Protein AF-A0A378ANQ6-F1 (afdb_monomer_lite)

Sequence (99 aa):
MPGQPMYYVIPAKAANPQLARDFIALATSPEVQAQGIVKQFNWYPGIDAGQVKPKLDAATWQKLFAEISPEALAKYGKSFPIAPYFDDIKEGYESQVAN

Structure (mmCIF, N/CA/C/O backbone):
data_AF-A0A378ANQ6-F1
#
_entry.id   AF-A0A378ANQ6-F1
#
loop_
_atom_site.group_PDB
_atom_site.id
_atom_site.type_symbol
_atom_site.label_atom_id
_atom_site.label_alt_id
_atom_site.label_comp_id
_atom_site.label_asym_id
_atom_site.label_entity_id
_atom_site.label_seq_id
_atom_site.pdbx_PDB_ins_code
_atom_site.Cartn_x
_atom_site.Cartn_y
_atom_site.Cartn_z
_atom_site.occupancy
_atom_site.B_iso_or_equiv
_atom_site.auth_seq_id
_atom_site.auth_comp_id
_atom_site.auth_asym_id
_atom_site.auth_atom_id
_atom_site.pdbx_PDB_model_num
ATOM 1 N N . MET A 1 1 ? 14.521 2.865 0.010 1.00 38.53 1 MET A N 1
ATOM 2 C CA . MET A 1 1 ? 13.338 3.710 -0.251 1.00 38.53 1 MET A CA 1
ATOM 3 C C . MET A 1 1 ? 12.200 3.272 0.662 1.00 38.53 1 MET A C 1
ATOM 5 O O . MET A 1 1 ? 11.448 2.379 0.293 1.00 38.53 1 MET A O 1
ATOM 9 N N . PRO A 1 2 ? 12.102 3.822 1.881 1.00 38.72 2 PRO A N 1
ATOM 10 C CA . PRO A 1 2 ? 10.887 3.702 2.681 1.00 38.72 2 PRO A CA 1
ATOM 11 C C . PRO A 1 2 ? 9.736 4.395 1.933 1.00 38.72 2 PRO A C 1
ATOM 13 O O . PRO A 1 2 ? 9.911 5.525 1.485 1.00 38.72 2 PRO A O 1
ATOM 16 N N . GLY A 1 3 ? 8.591 3.730 1.770 1.00 54.91 3 GLY A N 1
ATOM 17 C CA . GLY A 1 3 ? 7.363 4.374 1.283 1.00 54.91 3 GLY A CA 1
ATOM 18 C C . GLY A 1 3 ? 7.042 4.264 -0.212 1.00 54.91 3 GLY A C 1
ATOM 19 O O . GLY A 1 3 ? 6.118 4.939 -0.658 1.00 54.91 3 GLY A O 1
ATOM 20 N N . GLN A 1 4 ? 7.731 3.425 -0.998 1.00 60.59 4 GLN A N 1
ATOM 21 C CA . GLN A 1 4 ? 7.186 3.069 -2.317 1.00 60.59 4 GLN A CA 1
ATOM 22 C C . GLN A 1 4 ? 5.951 2.168 -2.142 1.00 60.59 4 GLN A C 1
ATOM 24 O O . GLN A 1 4 ? 5.997 1.254 -1.314 1.00 60.59 4 GLN A O 1
ATOM 29 N N . PRO A 1 5 ? 4.854 2.400 -2.890 1.00 65.62 5 PRO A N 1
ATOM 30 C CA . PRO A 1 5 ? 3.696 1.520 -2.849 1.00 65.62 5 PRO A CA 1
ATOM 31 C C . PRO A 1 5 ? 4.116 0.101 -3.234 1.00 65.62 5 PRO A C 1
ATOM 33 O O . PRO A 1 5 ? 4.657 -0.130 -4.315 1.00 65.62 5 PRO A O 1
ATOM 36 N N . MET A 1 6 ? 3.887 -0.843 -2.327 1.00 76.38 6 MET A N 1
ATOM 37 C CA . MET A 1 6 ? 4.153 -2.254 -2.575 1.00 76.38 6 MET A CA 1
ATOM 38 C C . MET A 1 6 ? 2.930 -2.854 -3.263 1.00 76.38 6 MET A C 1
ATOM 40 O O . MET A 1 6 ? 1.825 -2.797 -2.724 1.00 76.38 6 MET A O 1
ATOM 44 N N . TYR A 1 7 ? 3.121 -3.426 -4.449 1.00 83.69 7 TYR A N 1
ATOM 45 C CA . TYR A 1 7 ? 2.050 -4.071 -5.205 1.00 83.69 7 TYR A CA 1
ATOM 46 C C . TYR A 1 7 ? 2.170 -5.587 -5.116 1.00 83.69 7 TYR A C 1
ATOM 48 O O . TYR A 1 7 ? 3.265 -6.145 -5.198 1.00 83.69 7 TYR A O 1
ATOM 56 N N . TYR A 1 8 ? 1.028 -6.261 -5.019 1.00 90.56 8 TYR A N 1
ATOM 57 C CA . TYR A 1 8 ? 0.970 -7.688 -5.294 1.00 90.56 8 TYR A CA 1
ATOM 58 C C . TYR A 1 8 ? 0.964 -7.919 -6.803 1.00 90.56 8 TYR A C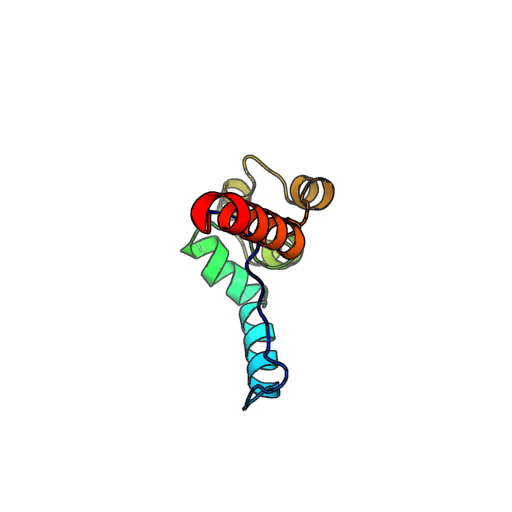 1
ATOM 60 O O . TYR A 1 8 ? 0.221 -7.273 -7.540 1.00 90.56 8 TYR A O 1
ATOM 68 N N . VAL A 1 9 ? 1.766 -8.877 -7.257 1.00 92.50 9 VAL A N 1
ATOM 69 C CA . VAL A 1 9 ? 1.815 -9.307 -8.655 1.00 92.50 9 VAL A CA 1
ATOM 70 C C . VAL A 1 9 ? 1.695 -10.823 -8.723 1.00 92.50 9 VAL A C 1
ATOM 72 O O . VAL A 1 9 ? 2.284 -11.540 -7.915 1.00 92.50 9 VAL A O 1
ATOM 75 N N . ILE A 1 10 ? 0.933 -11.318 -9.698 1.00 96.50 10 ILE A N 1
ATOM 76 C CA . ILE A 1 10 ? 0.863 -12.748 -10.008 1.00 96.50 10 ILE A CA 1
ATOM 77 C C . ILE A 1 10 ? 1.642 -12.969 -11.306 1.00 96.50 10 ILE A C 1
ATOM 79 O O . ILE A 1 10 ? 1.263 -12.401 -12.333 1.00 96.50 10 ILE A O 1
ATOM 83 N N . PRO A 1 11 ? 2.707 -13.790 -11.304 1.00 96.31 11 PRO A N 1
ATOM 84 C CA . PRO A 1 11 ? 3.398 -14.149 -12.533 1.00 96.31 11 PRO A CA 1
ATOM 85 C C . PRO A 1 11 ? 2.439 -14.779 -13.545 1.00 96.31 11 PRO A C 1
ATOM 87 O O . PRO A 1 11 ? 1.624 -15.631 -13.190 1.00 96.31 11 PRO A O 1
ATOM 90 N N . ALA A 1 12 ? 2.588 -14.436 -14.826 1.00 96.94 12 ALA A N 1
ATOM 91 C CA . ALA A 1 12 ? 1.725 -14.959 -15.890 1.00 96.94 12 ALA A CA 1
ATOM 92 C C . ALA A 1 12 ? 1.711 -16.502 -15.967 1.00 96.94 12 ALA A C 1
ATOM 94 O O . ALA A 1 12 ? 0.726 -17.091 -16.401 1.00 96.94 12 ALA A O 1
ATOM 95 N N . LYS A 1 13 ? 2.792 -17.155 -15.517 1.00 97.31 13 LYS A N 1
ATOM 96 C CA . LYS A 1 13 ? 2.951 -18.618 -15.460 1.00 97.31 13 LYS A CA 1
ATOM 97 C C . LYS A 1 13 ? 2.976 -19.159 -14.024 1.00 97.31 13 LYS A C 1
ATOM 99 O O . LYS A 1 13 ? 3.664 -20.138 -13.749 1.00 97.31 13 LYS A O 1
ATOM 104 N N . ALA A 1 14 ? 2.295 -18.500 -13.086 1.00 97.81 14 ALA A N 1
ATOM 105 C CA . ALA A 1 14 ? 2.201 -18.991 -11.714 1.00 97.81 14 ALA A CA 1
ATOM 106 C C . ALA A 1 14 ? 1.608 -20.409 -11.693 1.00 97.81 14 ALA A C 1
ATOM 108 O O . ALA A 1 14 ? 0.597 -20.662 -12.341 1.00 97.81 14 ALA A O 1
ATOM 109 N N . ALA A 1 15 ? 2.212 -21.318 -10.921 1.00 98.25 15 ALA A N 1
ATOM 110 C CA . ALA A 1 15 ? 1.747 -22.704 -10.821 1.00 98.25 15 ALA A CA 1
ATOM 111 C C . ALA A 1 15 ? 0.328 -22.816 -10.230 1.00 98.25 15 ALA A C 1
ATOM 113 O O . ALA A 1 15 ? -0.415 -23.726 -10.577 1.00 98.25 15 ALA A O 1
ATOM 114 N N . ASN A 1 16 ? -0.057 -21.871 -9.363 1.00 97.75 16 ASN A N 1
ATOM 115 C CA . ASN A 1 16 ? -1.360 -21.830 -8.694 1.00 97.75 16 ASN A CA 1
ATOM 116 C C . ASN A 1 16 ? -1.973 -20.421 -8.796 1.00 97.75 16 ASN A C 1
ATOM 118 O O . ASN A 1 16 ? -2.019 -19.691 -7.803 1.00 97.75 16 ASN A O 1
ATOM 122 N N . PRO A 1 17 ? -2.423 -19.989 -9.987 1.00 97.62 17 PRO A N 1
ATOM 123 C CA . PRO A 1 17 ? -2.841 -18.606 -10.205 1.00 97.62 17 PRO A CA 1
ATOM 124 C C . PRO A 1 17 ? -4.120 -18.260 -9.437 1.00 97.62 17 PRO A C 1
ATOM 126 O O . PRO A 1 17 ? -4.272 -17.122 -9.006 1.00 97.62 17 PRO A O 1
ATOM 129 N N . GLN A 1 18 ? -5.023 -19.225 -9.234 1.00 97.94 18 GLN A N 1
ATOM 130 C CA . GLN A 1 18 ? -6.252 -18.987 -8.478 1.00 97.94 18 GLN A CA 1
ATOM 131 C C . GLN A 1 18 ? -5.974 -18.781 -6.988 1.00 97.94 18 GLN A C 1
ATOM 133 O O . GLN A 1 18 ? -6.377 -17.762 -6.442 1.00 97.94 18 GLN A O 1
ATOM 138 N N . LEU A 1 19 ? -5.190 -19.669 -6.368 1.00 98.31 19 LEU A N 1
ATOM 139 C CA . LEU A 1 19 ? -4.807 -19.528 -4.962 1.00 98.31 19 LEU A CA 1
ATOM 140 C C . LEU A 1 19 ? -4.072 -18.205 -4.701 1.00 98.31 19 LEU A C 1
ATOM 142 O O . LEU A 1 19 ? -4.286 -17.571 -3.674 1.00 98.31 19 LEU A O 1
ATOM 146 N N . ALA A 1 20 ? -3.236 -17.760 -5.644 1.00 98.25 20 ALA A N 1
ATOM 147 C CA . ALA A 1 20 ? -2.581 -16.461 -5.549 1.00 98.25 20 ALA A CA 1
ATOM 148 C C . ALA A 1 20 ? -3.591 -15.297 -5.554 1.00 98.25 20 ALA A C 1
ATOM 150 O O . ALA A 1 20 ? -3.433 -14.363 -4.771 1.00 98.25 20 ALA A O 1
ATOM 151 N N . ARG A 1 21 ? -4.649 -15.352 -6.378 1.00 98.00 21 ARG A N 1
ATOM 152 C CA . ARG A 1 21 ? -5.730 -14.345 -6.357 1.00 98.00 21 ARG A CA 1
ATOM 153 C C . ARG A 1 21 ? -6.495 -14.367 -5.041 1.00 98.00 21 ARG A C 1
ATOM 155 O O . ARG A 1 21 ? -6.727 -13.304 -4.477 1.00 98.00 21 ARG A O 1
ATOM 162 N N . ASP A 1 22 ? -6.838 -15.554 -4.550 1.00 98.31 22 ASP A N 1
ATOM 163 C CA . ASP A 1 22 ? -7.585 -15.713 -3.299 1.00 98.31 22 ASP A CA 1
ATOM 164 C C . ASP A 1 22 ? -6.767 -15.190 -2.108 1.00 98.31 22 ASP A C 1
ATOM 166 O O . ASP A 1 22 ? -7.284 -14.473 -1.250 1.00 98.31 22 ASP A O 1
ATOM 170 N N . PHE A 1 23 ? -5.458 -15.465 -2.096 1.00 97.62 23 PHE A N 1
ATOM 171 C CA . PHE A 1 23 ? -4.540 -14.912 -1.105 1.00 97.62 23 PHE A CA 1
ATOM 172 C C . PHE A 1 23 ? -4.455 -13.387 -1.187 1.00 97.62 23 PHE A C 1
ATOM 174 O O . PHE A 1 23 ? -4.524 -12.730 -0.152 1.00 97.62 23 PHE A O 1
ATOM 181 N N . ILE A 1 24 ? -4.324 -12.812 -2.388 1.00 96.75 24 ILE A N 1
ATOM 182 C CA . ILE A 1 24 ? -4.295 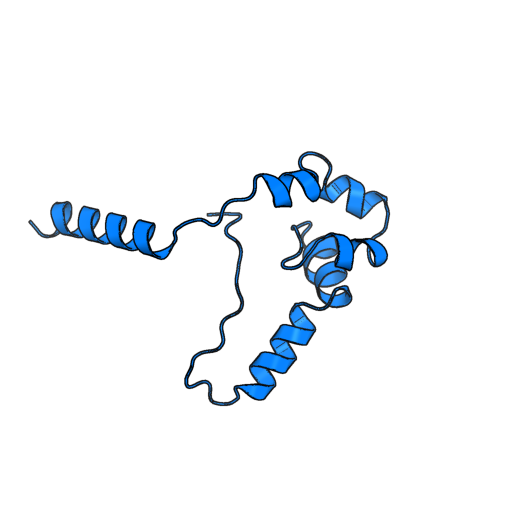-11.353 -2.550 1.00 96.75 24 ILE A CA 1
ATOM 183 C C . ILE A 1 24 ? -5.600 -10.750 -2.037 1.00 96.75 24 ILE A C 1
ATOM 185 O O . ILE A 1 24 ? -5.538 -9.812 -1.254 1.00 96.75 24 ILE A O 1
ATOM 189 N N . ALA A 1 25 ? -6.757 -11.321 -2.383 1.00 97.19 25 ALA A N 1
ATOM 190 C CA . ALA A 1 25 ? -8.053 -10.850 -1.899 1.00 97.19 25 ALA A CA 1
ATOM 191 C C . ALA A 1 25 ? -8.141 -10.858 -0.362 1.00 97.19 25 ALA A C 1
ATOM 193 O O . ALA A 1 25 ? -8.605 -9.884 0.232 1.00 97.19 25 ALA A O 1
ATOM 194 N N . LEU A 1 26 ? -7.642 -11.918 0.286 1.00 97.50 26 LEU A N 1
ATOM 195 C CA . LEU A 1 26 ? -7.534 -11.986 1.744 1.00 97.50 26 LEU A CA 1
ATOM 196 C C . LEU A 1 26 ? -6.577 -10.917 2.288 1.00 97.50 26 LEU A C 1
ATOM 198 O O . LEU A 1 26 ? -6.936 -10.178 3.205 1.00 97.50 26 LEU A O 1
ATOM 202 N N . ALA A 1 27 ? -5.372 -10.819 1.729 1.00 95.69 27 ALA A N 1
ATOM 203 C CA . ALA A 1 27 ? -4.338 -9.891 2.174 1.00 95.69 27 ALA A CA 1
ATOM 204 C C . ALA A 1 27 ? -4.763 -8.424 2.013 1.00 95.69 27 ALA A C 1
ATOM 206 O O . ALA A 1 27 ? -4.398 -7.580 2.830 1.00 95.69 27 ALA A O 1
ATOM 207 N N . THR A 1 28 ? -5.568 -8.119 0.994 1.00 95.31 28 THR A N 1
ATOM 208 C CA . THR A 1 28 ? -6.141 -6.793 0.734 1.00 95.31 28 THR A CA 1
ATOM 209 C C . THR A 1 28 ? -7.530 -6.606 1.350 1.00 95.31 28 THR A C 1
ATOM 211 O O . THR A 1 28 ? -8.209 -5.637 1.022 1.00 95.31 28 THR A O 1
ATOM 214 N N . SER A 1 29 ? -7.989 -7.504 2.227 1.00 97.44 29 SER A N 1
ATOM 215 C CA . SER A 1 29 ? -9.248 -7.297 2.952 1.00 97.44 29 SER A CA 1
ATOM 216 C C . SER A 1 29 ? -9.105 -6.186 4.005 1.00 97.44 29 SER A C 1
ATOM 218 O O . SER A 1 29 ? -8.030 -6.042 4.605 1.00 97.44 29 SER A O 1
ATOM 220 N N . PRO A 1 30 ? -10.167 -5.402 4.280 1.00 97.69 30 PRO A N 1
ATOM 221 C CA . PRO A 1 30 ? -10.122 -4.348 5.292 1.00 97.69 30 PRO A CA 1
ATOM 222 C C . PRO A 1 30 ? -9.678 -4.838 6.673 1.00 97.69 30 PRO A C 1
ATOM 224 O O . PRO A 1 30 ? -8.939 -4.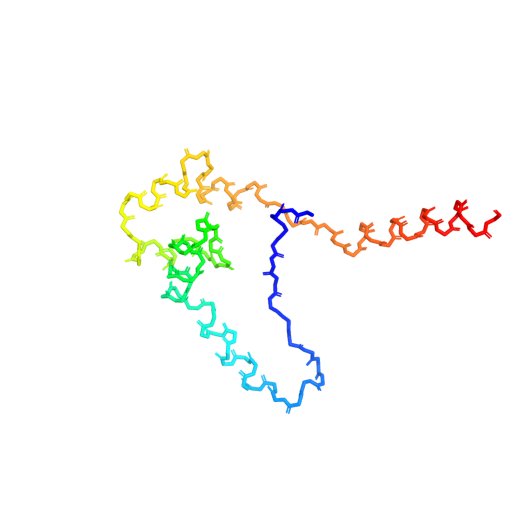145 7.368 1.00 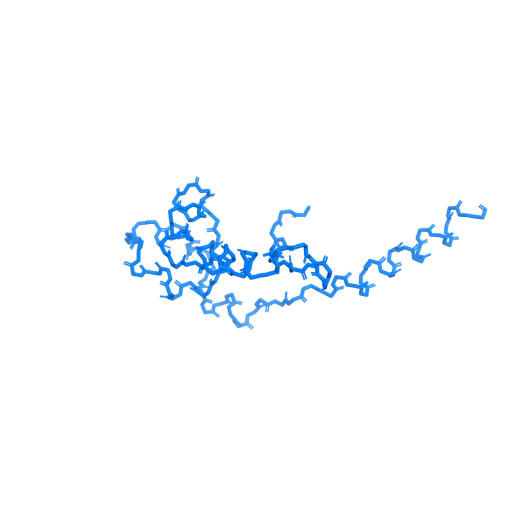97.69 30 PRO A O 1
ATOM 227 N N . GLU A 1 31 ? -10.102 -6.036 7.073 1.00 97.75 31 GLU A N 1
ATOM 228 C CA . GLU A 1 31 ? -9.758 -6.646 8.354 1.00 97.75 31 GLU A CA 1
ATOM 229 C C . GLU A 1 31 ? -8.261 -6.952 8.458 1.00 97.75 31 GLU A C 1
ATOM 231 O O . GLU A 1 31 ? -7.627 -6.578 9.450 1.00 97.75 31 GLU A O 1
ATOM 236 N N . VAL A 1 32 ? -7.685 -7.593 7.436 1.00 97.50 32 VAL A N 1
ATOM 237 C CA . VAL A 1 32 ? -6.257 -7.945 7.423 1.00 97.50 32 VAL A CA 1
ATOM 238 C C . VAL A 1 32 ? -5.396 -6.688 7.345 1.00 97.50 32 VAL A C 1
ATOM 240 O O . VAL A 1 32 ? -4.422 -6.574 8.086 1.00 97.50 32 VAL A O 1
ATOM 243 N N . GLN A 1 33 ? -5.780 -5.705 6.528 1.00 96.56 33 GLN A N 1
ATOM 244 C CA . GLN A 1 33 ? -5.069 -4.428 6.432 1.00 96.56 33 GLN A CA 1
ATOM 245 C C . GLN A 1 33 ? -5.125 -3.639 7.751 1.00 96.56 33 GLN A C 1
ATOM 247 O O . GLN A 1 33 ? -4.103 -3.134 8.217 1.00 96.56 33 GLN A O 1
ATOM 252 N N . ALA A 1 34 ? -6.284 -3.579 8.416 1.00 97.25 34 ALA A N 1
ATOM 253 C CA . ALA A 1 34 ? -6.419 -2.892 9.700 1.00 97.25 34 ALA A CA 1
ATOM 254 C C . ALA A 1 34 ? -5.522 -3.499 10.790 1.00 97.25 34 ALA A C 1
ATOM 256 O O . ALA A 1 34 ? -4.888 -2.768 11.549 1.00 97.25 34 ALA A O 1
ATOM 257 N N . GLN A 1 35 ? -5.478 -4.829 10.885 1.00 97.00 35 GLN A N 1
ATOM 258 C CA . GLN A 1 35 ? -4.722 -5.521 11.930 1.00 97.00 35 GLN A CA 1
ATOM 259 C C . GLN A 1 35 ? -3.233 -5.603 11.593 1.00 97.00 35 GLN A C 1
ATOM 261 O O . GLN A 1 35 ? -2.393 -5.143 12.364 1.00 97.00 35 GLN A O 1
ATOM 266 N N . GLY A 1 36 ? -2.919 -6.163 10.427 1.00 94.00 36 GLY A N 1
ATOM 267 C CA . GLY A 1 36 ? -1.560 -6.513 10.039 1.00 94.00 36 GLY A CA 1
ATOM 268 C C . GLY A 1 36 ? -0.739 -5.346 9.513 1.00 94.00 36 GLY A C 1
ATOM 269 O O . GLY A 1 36 ? 0.473 -5.416 9.611 1.00 94.00 36 GLY A O 1
ATOM 270 N N . ILE A 1 37 ? -1.354 -4.283 8.980 1.00 94.00 37 ILE A N 1
ATOM 271 C CA . ILE A 1 37 ? -0.622 -3.130 8.425 1.00 94.00 37 ILE A CA 1
ATOM 272 C C . ILE A 1 37 ? -0.737 -1.920 9.349 1.00 94.00 37 ILE A C 1
ATOM 274 O O . ILE A 1 37 ? 0.272 -1.380 9.804 1.00 94.00 37 ILE A O 1
ATOM 278 N N . VAL A 1 38 ? -1.966 -1.523 9.684 1.00 94.94 38 VAL A N 1
ATOM 279 C CA . VAL A 1 38 ? -2.185 -0.297 10.458 1.00 94.94 38 VAL A CA 1
ATOM 280 C C . VAL A 1 38 ? -1.846 -0.496 11.934 1.00 94.94 38 VAL A C 1
ATOM 282 O O . VAL A 1 38 ? -0.987 0.203 12.458 1.00 94.94 38 VAL A O 1
ATOM 285 N N . LYS A 1 39 ? -2.478 -1.446 12.630 1.00 95.50 39 LYS A N 1
ATOM 286 C CA . LYS A 1 39 ? -2.271 -1.604 14.083 1.00 95.50 39 LYS A CA 1
ATOM 287 C C . LYS A 1 39 ? -0.887 -2.144 14.430 1.00 95.50 39 LYS A C 1
ATOM 289 O O . LYS A 1 39 ? -0.287 -1.688 15.398 1.00 95.50 39 LYS A O 1
ATOM 294 N N . GLN A 1 40 ? -0.385 -3.097 13.648 1.00 94.69 40 GLN A N 1
ATOM 295 C CA . GLN A 1 40 ? 0.897 -3.739 13.927 1.00 94.69 40 GLN A CA 1
ATOM 296 C C . GLN A 1 40 ? 2.106 -2.882 13.526 1.00 94.69 40 GLN A C 1
ATOM 298 O O . GLN A 1 40 ? 3.079 -2.835 14.276 1.00 94.69 40 GLN A O 1
ATOM 303 N N . PHE A 1 41 ? 2.059 -2.197 12.377 1.00 91.44 41 PHE A N 1
ATOM 304 C CA . PHE A 1 41 ? 3.216 -1.456 11.849 1.00 91.44 41 PHE A CA 1
ATOM 305 C C . PHE A 1 41 ? 3.015 0.058 11.767 1.00 91.44 41 PHE A C 1
ATOM 307 O O . PHE A 1 41 ? 3.971 0.776 11.480 1.00 91.44 41 PHE A O 1
ATOM 314 N N . ASN A 1 42 ? 1.809 0.567 12.044 1.00 90.69 42 ASN A N 1
ATOM 315 C CA . ASN A 1 42 ? 1.468 1.986 11.910 1.00 90.69 42 ASN A CA 1
ATOM 316 C C . ASN A 1 42 ? 1.760 2.522 10.494 1.00 90.69 42 ASN A C 1
ATOM 318 O O . ASN A 1 42 ? 2.186 3.664 10.324 1.00 90.69 42 ASN A O 1
ATOM 322 N N . TRP A 1 43 ? 1.571 1.673 9.480 1.00 91.56 43 TRP A N 1
ATOM 323 C CA . TRP A 1 43 ? 1.726 2.020 8.067 1.00 91.56 43 TRP A CA 1
ATOM 324 C C . TRP A 1 43 ? 0.377 2.374 7.446 1.00 91.56 43 TRP A C 1
ATOM 326 O O . TRP A 1 43 ? -0.672 1.925 7.914 1.00 91.56 43 TRP A O 1
ATOM 336 N N . TYR A 1 44 ? 0.400 3.153 6.361 1.00 92.12 44 TYR A N 1
ATOM 337 C CA . TYR A 1 44 ? -0.796 3.360 5.549 1.00 92.12 44 TYR A CA 1
ATOM 338 C C . TYR A 1 44 ? -1.273 2.028 4.953 1.00 92.12 44 TYR A C 1
ATOM 340 O O . TYR A 1 44 ? -0.439 1.203 4.566 1.00 92.12 44 TYR A O 1
ATOM 348 N N . PRO A 1 45 ? -2.595 1.802 4.865 1.00 92.88 45 PRO A N 1
ATOM 349 C CA . PRO A 1 45 ? -3.114 0.595 4.243 1.00 92.88 45 PRO A CA 1
ATOM 350 C C . PRO A 1 45 ? -2.759 0.563 2.752 1.00 92.88 45 PRO A C 1
ATOM 352 O O . PRO A 1 45 ? -2.732 1.594 2.083 1.00 92.88 45 PRO A O 1
ATOM 355 N N . GLY A 1 46 ? -2.545 -0.638 2.215 1.00 90.06 46 GLY A N 1
ATOM 356 C CA . GLY A 1 46 ? -2.332 -0.858 0.779 1.00 90.06 46 GLY A CA 1
ATOM 357 C C . GLY A 1 46 ? -3.613 -0.771 -0.063 1.00 90.06 46 GLY A C 1
ATOM 358 O O . GLY A 1 46 ? -3.577 -1.033 -1.262 1.00 90.06 46 GLY A O 1
ATOM 359 N N . ILE A 1 47 ? -4.743 -0.439 0.564 1.00 91.81 47 ILE A N 1
ATOM 360 C CA . ILE A 1 47 ? -6.059 -0.246 -0.053 1.00 91.81 47 ILE A CA 1
ATOM 361 C C . ILE A 1 47 ? -6.619 1.125 0.336 1.00 91.81 47 ILE A C 1
ATOM 363 O O . ILE A 1 47 ? -6.049 1.817 1.179 1.00 91.81 47 ILE A O 1
ATOM 367 N N . ASP A 1 48 ? -7.767 1.495 -0.231 1.00 91.06 48 ASP A N 1
ATOM 368 C CA . ASP A 1 48 ? -8.473 2.724 0.129 1.00 91.06 48 ASP A CA 1
ATOM 369 C C . ASP A 1 48 ? -8.697 2.832 1.652 1.00 91.06 48 ASP A C 1
ATOM 371 O O . ASP A 1 48 ? -9.303 1.961 2.287 1.00 91.06 48 ASP A O 1
ATOM 375 N N . ALA A 1 49 ? -8.202 3.920 2.247 1.00 92.94 49 ALA A N 1
ATOM 376 C CA . ALA A 1 49 ? -8.245 4.121 3.692 1.00 92.94 49 ALA A CA 1
ATOM 377 C C . ALA A 1 49 ? -9.680 4.207 4.240 1.00 92.94 49 ALA A C 1
ATOM 379 O O . ALA A 1 49 ? -9.923 3.824 5.387 1.00 92.94 49 ALA A O 1
ATOM 380 N N . GLY A 1 50 ? -10.644 4.656 3.431 1.00 93.75 50 GLY A N 1
ATOM 381 C CA . GLY A 1 50 ? -12.059 4.706 3.783 1.00 93.75 50 GLY A CA 1
ATOM 382 C C . GLY A 1 50 ? -12.661 3.322 4.022 1.00 93.75 50 GLY A C 1
ATOM 383 O O . GLY A 1 50 ? -13.509 3.181 4.902 1.00 93.75 50 GLY A O 1
ATOM 384 N N . GLN A 1 51 ? -12.173 2.287 3.330 1.00 95.19 51 GLN A N 1
ATOM 385 C CA . GLN A 1 51 ? -12.591 0.896 3.559 1.00 95.19 51 GLN A CA 1
ATOM 386 C C . GLN A 1 51 ? -12.053 0.335 4.881 1.00 95.19 51 GLN A C 1
ATOM 388 O O . GLN A 1 51 ? -12.691 -0.504 5.514 1.00 95.19 51 GLN A O 1
ATOM 393 N N . VAL A 1 52 ? -10.890 0.818 5.325 1.00 95.62 52 VAL A N 1
ATOM 394 C CA . VAL A 1 52 ? -10.228 0.370 6.562 1.00 95.62 52 VAL A CA 1
ATOM 395 C C . VAL A 1 52 ? -10.741 1.132 7.785 1.00 95.62 52 VAL A C 1
ATOM 397 O O . VAL A 1 52 ? -10.803 0.568 8.877 1.00 95.62 52 VAL A O 1
ATOM 400 N N . LYS A 1 53 ? -11.172 2.390 7.615 1.00 95.69 53 LYS A N 1
ATOM 401 C CA . LYS A 1 53 ? -11.655 3.269 8.694 1.00 95.69 53 LYS A CA 1
ATOM 402 C C . LYS A 1 53 ? -12.658 2.608 9.655 1.00 95.69 53 LYS A C 1
ATOM 404 O O . LYS A 1 53 ? -12.470 2.766 10.859 1.00 95.69 53 LYS A O 1
ATOM 409 N N . PRO A 1 54 ? -13.676 1.840 9.208 1.00 97.44 54 PRO A N 1
ATOM 410 C CA . PRO A 1 54 ? -14.630 1.194 10.116 1.00 97.44 54 PRO A CA 1
ATOM 411 C C . PRO A 1 54 ? -14.015 0.114 11.022 1.00 97.44 54 PRO A C 1
ATOM 413 O O . PRO A 1 54 ? -14.664 -0.332 11.963 1.00 97.44 54 PRO A O 1
ATOM 416 N N . LYS A 1 55 ? -12.791 -0.346 10.732 1.00 97.44 55 LYS A N 1
ATOM 417 C CA . LYS A 1 55 ? -12.072 -1.401 11.471 1.00 97.44 55 LYS A CA 1
ATOM 418 C C . LYS A 1 55 ? -11.041 -0.849 12.467 1.00 97.44 55 LYS A C 1
ATOM 420 O O . LYS A 1 55 ? -10.360 -1.621 13.155 1.00 97.44 55 LYS A O 1
ATOM 425 N N . LEU A 1 56 ? -10.911 0.475 12.538 1.00 96.88 56 LEU A N 1
ATOM 426 C CA . LEU A 1 56 ? -9.943 1.187 13.364 1.00 96.88 56 LEU A CA 1
ATOM 427 C C . LEU A 1 56 ? -10.660 2.027 14.420 1.00 96.88 56 LEU A C 1
ATOM 429 O O . LEU A 1 56 ? -11.721 2.595 14.168 1.00 96.88 56 LEU A O 1
ATOM 433 N N . ASP A 1 57 ? -10.066 2.120 15.606 1.00 96.94 57 ASP A N 1
ATOM 434 C CA . ASP A 1 57 ? -10.493 3.088 16.608 1.00 96.94 57 ASP A CA 1
ATOM 435 C C . ASP A 1 57 ? -10.037 4.508 16.227 1.00 96.94 57 ASP A C 1
ATOM 437 O O . ASP A 1 57 ? -9.144 4.712 15.396 1.00 96.94 57 ASP A O 1
ATOM 441 N N . ALA A 1 58 ? -10.666 5.507 16.848 1.00 96.38 58 ALA A N 1
ATOM 442 C CA . ALA A 1 58 ? -10.412 6.908 16.538 1.00 96.38 58 ALA A CA 1
ATOM 443 C C . ALA A 1 58 ? -8.962 7.332 16.821 1.00 96.38 58 ALA A C 1
ATOM 445 O O . ALA A 1 58 ? -8.413 8.117 16.051 1.00 96.38 58 ALA A O 1
ATOM 446 N N . ALA A 1 59 ? -8.334 6.805 17.877 1.00 96.56 59 ALA A N 1
ATOM 447 C CA . ALA A 1 59 ? -6.969 7.170 18.242 1.00 96.56 59 ALA A CA 1
ATOM 448 C C . ALA A 1 59 ? -5.961 6.636 17.216 1.00 96.56 59 ALA A C 1
ATOM 450 O O . ALA A 1 59 ? -5.099 7.382 16.753 1.00 96.56 59 ALA A O 1
ATOM 451 N N . THR A 1 60 ? -6.111 5.379 16.789 1.00 96.50 60 THR A N 1
ATOM 452 C CA . THR A 1 60 ? -5.300 4.784 15.717 1.00 96.50 60 THR A CA 1
ATOM 453 C C . THR A 1 60 ? -5.465 5.556 14.407 1.00 96.50 60 THR A C 1
ATOM 455 O O . THR A 1 60 ? -4.476 5.870 13.747 1.00 96.50 60 THR A O 1
ATOM 458 N N . TRP A 1 61 ? -6.700 5.919 14.042 1.00 96.38 61 TRP A N 1
ATOM 459 C CA . TRP A 1 61 ? -6.971 6.697 12.830 1.00 96.38 61 TRP A CA 1
ATOM 460 C C . TRP A 1 61 ? -6.326 8.086 12.865 1.00 96.38 61 TRP A C 1
ATOM 462 O O . TRP A 1 61 ? -5.658 8.487 11.913 1.00 96.38 61 TRP A O 1
ATOM 472 N N . GLN A 1 62 ? -6.503 8.811 13.972 1.00 95.75 62 GLN A N 1
ATOM 473 C CA . GLN A 1 62 ? -5.935 10.146 14.160 1.00 95.75 62 GLN A CA 1
ATOM 474 C C . GLN A 1 62 ? -4.411 10.116 14.165 1.00 95.75 62 GLN A C 1
ATOM 476 O O . GLN A 1 62 ? -3.793 10.999 13.584 1.00 95.75 62 GLN A O 1
ATOM 481 N N . LYS A 1 63 ? -3.802 9.090 14.770 1.00 94.38 63 LYS A N 1
ATOM 482 C CA . LYS A 1 63 ? -2.350 8.910 14.748 1.00 94.38 63 LYS A CA 1
ATOM 483 C C . LYS A 1 63 ? -1.832 8.655 13.332 1.00 94.38 63 LYS A C 1
ATOM 485 O O . LYS A 1 63 ? -0.810 9.222 12.959 1.00 94.38 63 LYS A O 1
ATOM 490 N N . LEU A 1 64 ? -2.516 7.810 12.558 1.00 94.44 64 LEU A N 1
ATOM 491 C CA . LEU A 1 64 ? -2.091 7.449 11.204 1.00 94.44 64 LEU A CA 1
ATOM 492 C C . LEU A 1 64 ? -2.152 8.642 10.237 1.00 94.44 64 LEU A C 1
ATOM 494 O O . LEU A 1 64 ? -1.242 8.818 9.437 1.00 94.44 64 LEU A O 1
ATOM 498 N N . PHE A 1 65 ? -3.200 9.462 10.328 1.00 94.12 65 PHE A N 1
ATOM 499 C CA . PHE A 1 65 ? -3.444 10.595 9.424 1.00 94.12 65 PHE A CA 1
ATOM 500 C C . PHE A 1 65 ? -3.270 11.956 10.118 1.00 94.12 65 PHE A C 1
ATOM 502 O O . PHE A 1 65 ? -3.965 12.916 9.788 1.00 94.12 65 PHE A O 1
ATOM 509 N N . ALA A 1 66 ? -2.361 12.042 11.096 1.00 94.38 66 ALA A N 1
ATOM 510 C CA . ALA A 1 66 ? -2.116 13.270 11.858 1.00 94.38 66 ALA A CA 1
ATOM 511 C C . ALA A 1 66 ? -1.567 14.408 10.980 1.00 94.38 66 ALA A C 1
ATOM 513 O O . ALA A 1 66 ? -1.899 15.571 11.194 1.00 94.38 66 ALA A O 1
ATOM 514 N N . GLU A 1 67 ? -0.730 14.066 9.998 1.00 92.38 67 GLU A N 1
ATOM 515 C CA . GLU A 1 67 ? -0.026 15.040 9.155 1.00 92.38 67 GLU A CA 1
ATOM 516 C C . GLU A 1 67 ? -0.605 15.125 7.742 1.00 92.38 67 GLU A C 1
ATOM 518 O O . GLU A 1 67 ? -0.763 16.212 7.188 1.00 92.38 67 GLU A O 1
ATOM 523 N N . ILE A 1 68 ? -0.927 13.977 7.147 1.00 91.75 68 ILE A N 1
ATOM 524 C CA . ILE A 1 68 ? -1.427 13.883 5.777 1.00 91.75 68 ILE A CA 1
ATOM 525 C C . ILE A 1 68 ? -2.761 13.153 5.831 1.00 91.75 68 ILE A C 1
ATOM 527 O O . ILE A 1 68 ? -2.817 12.040 6.338 1.00 91.75 68 ILE A O 1
ATOM 531 N N . SER A 1 69 ? -3.830 13.766 5.320 1.00 92.81 69 SER A N 1
ATOM 532 C CA . SER A 1 69 ? -5.155 13.140 5.293 1.00 92.81 69 SER A CA 1
ATOM 533 C C . SER A 1 69 ? -5.300 12.145 4.128 1.00 92.81 69 SER A C 1
ATOM 535 O O . SER A 1 69 ? -4.574 12.253 3.131 1.00 92.81 69 SER A O 1
ATOM 537 N N . PRO A 1 70 ? -6.262 11.204 4.189 1.00 91.75 70 PRO A N 1
ATOM 538 C CA . PRO A 1 70 ? -6.574 10.326 3.061 1.00 91.75 70 PRO A CA 1
ATOM 539 C C . PRO A 1 70 ? -6.892 11.094 1.771 1.00 91.75 70 PRO A C 1
ATOM 541 O O . PRO A 1 70 ? -6.454 10.709 0.690 1.00 91.75 70 PRO A O 1
ATOM 544 N N . GLU A 1 71 ? -7.611 12.212 1.876 1.00 91.25 71 GLU A N 1
ATOM 545 C CA . GLU A 1 71 ? -7.989 13.050 0.736 1.00 91.25 71 GLU A CA 1
ATOM 546 C C . GLU A 1 71 ? -6.765 13.741 0.123 1.00 91.25 71 GLU A C 1
ATOM 548 O O . GLU A 1 71 ? -6.654 13.843 -1.101 1.00 91.25 71 GLU A O 1
ATOM 553 N N . ALA A 1 72 ? -5.821 14.189 0.958 1.00 92.94 72 ALA A N 1
ATOM 554 C CA . ALA A 1 72 ? -4.563 14.758 0.491 1.00 92.94 72 ALA A CA 1
ATOM 555 C C . ALA A 1 72 ? -3.716 13.709 -0.246 1.00 92.94 72 ALA A C 1
ATOM 557 O O . ALA A 1 72 ? -3.200 14.002 -1.326 1.00 92.94 72 ALA A O 1
ATOM 558 N N . LEU A 1 73 ? -3.623 12.480 0.277 1.00 88.19 73 LEU A N 1
ATOM 559 C CA . LEU A 1 73 ? -2.941 11.374 -0.405 1.00 88.19 73 LEU A CA 1
ATOM 560 C C . LEU A 1 73 ? -3.605 11.030 -1.741 1.00 88.19 73 LEU A C 1
ATOM 562 O O . LEU A 1 73 ? -2.905 10.882 -2.737 1.00 88.19 73 LEU A O 1
ATOM 566 N N . ALA A 1 74 ? -4.935 10.957 -1.794 1.00 87.50 74 ALA A N 1
ATOM 567 C CA . ALA A 1 74 ? -5.657 10.664 -3.031 1.00 87.50 74 ALA A CA 1
ATOM 568 C C . ALA A 1 74 ? -5.477 11.763 -4.093 1.00 87.50 74 ALA A C 1
ATOM 570 O O . ALA A 1 74 ? -5.386 11.473 -5.284 1.00 87.50 74 ALA A O 1
ATOM 571 N N . LYS A 1 75 ? -5.410 13.032 -3.669 1.00 91.25 75 LYS A N 1
ATOM 572 C CA . LYS A 1 75 ? -5.271 14.179 -4.575 1.00 91.25 75 LYS A CA 1
ATOM 573 C C . LYS A 1 75 ? -3.837 14.406 -5.053 1.00 91.25 75 LYS A C 1
ATOM 575 O O . LYS A 1 75 ? -3.634 14.799 -6.201 1.00 91.25 75 LYS A O 1
ATOM 580 N N . TYR A 1 76 ? -2.856 14.242 -4.168 1.00 91.12 76 TYR A N 1
ATOM 581 C CA . TYR A 1 76 ? -1.468 14.641 -4.423 1.00 91.12 76 TYR A CA 1
ATOM 582 C C . TYR A 1 76 ? -0.498 13.464 -4.543 1.00 91.12 76 TYR A C 1
ATOM 584 O O . TYR A 1 76 ? 0.632 13.661 -4.990 1.00 91.12 76 TYR A O 1
ATOM 592 N N . GLY A 1 77 ? -0.922 12.253 -4.178 1.00 85.06 77 GLY A N 1
ATOM 593 C CA . GLY A 1 77 ? -0.155 11.033 -4.387 1.00 85.06 77 GLY A CA 1
ATOM 594 C C . GLY A 1 77 ? 0.084 10.805 -5.875 1.00 85.06 77 GLY A C 1
ATOM 595 O O . GLY A 1 77 ? -0.851 10.743 -6.669 1.00 85.06 77 GLY A O 1
ATOM 596 N N . LYS A 1 78 ? 1.355 10.694 -6.263 1.00 83.12 78 LYS A N 1
ATOM 597 C CA . LYS A 1 78 ? 1.759 10.399 -7.639 1.00 83.12 78 LYS A CA 1
ATOM 598 C C . LYS A 1 78 ? 2.431 9.042 -7.683 1.00 83.12 78 LYS A C 1
ATOM 600 O O . LYS A 1 78 ? 3.286 8.744 -6.850 1.00 83.12 78 LYS A O 1
ATOM 605 N N . SER A 1 79 ? 2.078 8.241 -8.680 1.00 81.75 79 SER A N 1
ATOM 606 C CA . SER A 1 79 ? 2.827 7.029 -8.984 1.00 81.75 79 SER A CA 1
ATOM 607 C C . SER A 1 79 ? 4.240 7.405 -9.402 1.00 81.75 79 SER A C 1
ATOM 609 O O . SER A 1 79 ? 4.444 8.268 -10.257 1.00 81.75 79 SER A O 1
ATOM 611 N N . PHE A 1 80 ? 5.218 6.746 -8.796 1.00 82.44 80 PHE A N 1
ATOM 612 C CA . PHE A 1 80 ? 6.592 6.862 -9.239 1.00 82.44 80 PHE A CA 1
ATOM 613 C C . PHE A 1 80 ? 6.744 6.124 -10.583 1.00 82.44 80 PHE A C 1
ATOM 615 O O . PHE A 1 80 ? 6.304 4.972 -10.670 1.00 82.44 80 PHE A O 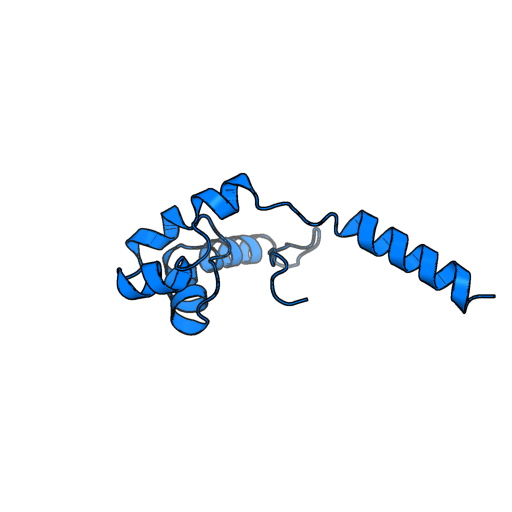1
ATOM 622 N N . PRO A 1 81 ? 7.324 6.737 -11.633 1.00 86.56 81 PRO A N 1
ATOM 623 C CA . PRO A 1 81 ? 7.537 6.081 -12.921 1.00 86.56 81 PRO A CA 1
ATOM 624 C C . PRO A 1 81 ? 8.702 5.086 -12.817 1.00 86.56 81 PRO A C 1
ATOM 626 O O . PRO A 1 81 ? 9.795 5.338 -13.307 1.00 86.56 81 PRO A O 1
ATOM 629 N N . ILE A 1 82 ? 8.456 3.957 -12.142 1.00 85.25 82 ILE A N 1
ATOM 630 C CA . ILE A 1 82 ? 9.460 2.946 -11.776 1.00 85.25 82 ILE A CA 1
ATOM 631 C C . ILE A 1 82 ? 10.266 2.481 -12.993 1.00 85.25 82 ILE A C 1
ATOM 633 O O . ILE A 1 82 ? 11.489 2.506 -12.936 1.00 85.25 82 ILE A O 1
ATOM 637 N N . ALA A 1 83 ? 9.596 2.073 -14.077 1.00 87.81 83 ALA A N 1
ATOM 638 C CA . ALA A 1 83 ? 10.270 1.555 -15.270 1.00 87.81 83 ALA A CA 1
ATOM 639 C C . ALA A 1 83 ? 11.186 2.608 -15.925 1.00 87.81 83 ALA A C 1
ATOM 641 O O . ALA A 1 83 ? 12.390 2.369 -15.932 1.00 87.81 83 ALA A O 1
ATOM 642 N N . PRO A 1 84 ? 10.682 3.790 -16.345 1.00 91.31 84 PRO A N 1
ATOM 643 C CA . PRO A 1 84 ? 11.541 4.831 -16.911 1.00 91.31 84 PRO A CA 1
ATOM 644 C C . PRO A 1 84 ? 12.694 5.227 -15.984 1.00 91.31 84 PRO A C 1
ATOM 646 O O . PRO A 1 84 ? 13.831 5.319 -16.418 1.00 91.31 84 PRO A O 1
ATOM 649 N N . TYR A 1 85 ? 12.424 5.378 -14.682 1.00 90.12 85 TYR A N 1
ATOM 650 C CA . TYR A 1 85 ? 13.460 5.724 -13.711 1.00 90.12 85 TYR A CA 1
ATOM 651 C C . TYR A 1 85 ? 14.587 4.685 -13.642 1.00 90.12 85 TYR A C 1
ATOM 653 O O . TYR A 1 85 ? 15.758 5.052 -13.564 1.00 90.12 85 TYR A O 1
ATOM 661 N N . PHE A 1 86 ? 14.253 3.391 -13.638 1.00 90.44 86 PHE A N 1
ATOM 662 C CA . PHE A 1 86 ? 15.265 2.338 -13.595 1.00 90.44 86 PHE A CA 1
ATOM 663 C C . PHE A 1 86 ? 15.983 2.151 -14.934 1.00 90.44 86 PHE A C 1
ATOM 665 O O . PHE A 1 86 ? 17.175 1.845 -14.909 1.00 90.44 86 PHE A O 1
ATOM 672 N N . ASP A 1 87 ? 15.307 2.367 -16.063 1.00 93.69 87 ASP A N 1
ATOM 673 C CA . ASP A 1 87 ? 15.932 2.366 -17.389 1.00 93.69 87 ASP A CA 1
ATOM 674 C C . ASP A 1 87 ? 16.972 3.494 -1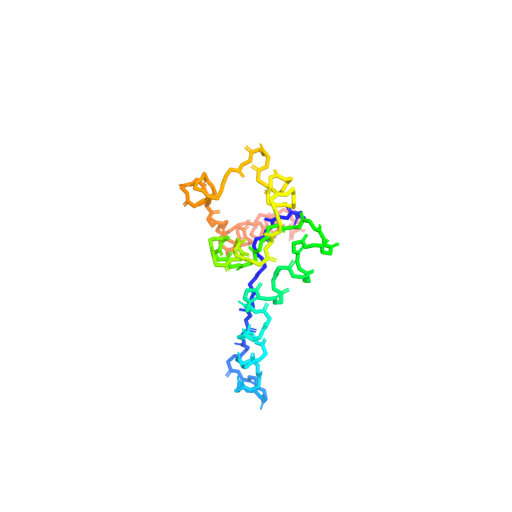7.496 1.00 93.69 87 ASP A C 1
ATOM 676 O O . ASP A 1 87 ? 18.136 3.219 -17.791 1.00 93.69 87 ASP A O 1
ATOM 680 N N . ASP A 1 88 ? 16.599 4.725 -17.124 1.00 93.88 88 ASP A N 1
ATOM 681 C CA . ASP A 1 88 ? 17.488 5.896 -17.141 1.00 93.88 88 ASP A CA 1
ATOM 682 C C . ASP A 1 88 ? 18.708 5.701 -16.220 1.00 93.88 88 ASP A C 1
ATOM 684 O O . ASP A 1 88 ? 19.842 6.031 -16.575 1.00 93.88 88 ASP A O 1
ATOM 688 N N . ILE A 1 89 ? 18.500 5.139 -15.019 1.00 93.19 89 ILE A N 1
ATOM 689 C CA . ILE A 1 89 ? 19.599 4.833 -14.087 1.00 93.19 89 ILE A CA 1
ATOM 690 C C . ILE A 1 89 ? 20.541 3.790 -14.667 1.00 93.19 89 ILE A C 1
ATOM 692 O O . ILE A 1 89 ? 21.759 3.923 -14.529 1.00 93.19 89 ILE A O 1
ATOM 696 N N . LYS A 1 90 ? 19.989 2.733 -15.266 1.00 92.50 90 LYS A N 1
ATOM 697 C CA . LYS A 1 90 ? 20.782 1.659 -15.850 1.00 92.50 90 LYS A CA 1
ATOM 698 C C . LYS A 1 90 ? 21.626 2.193 -17.007 1.00 92.50 90 LYS A C 1
ATOM 700 O O . LYS A 1 90 ? 22.828 1.952 -17.011 1.00 92.50 90 LYS A O 1
ATOM 705 N N . GLU A 1 91 ? 21.027 2.952 -17.923 1.00 92.31 91 GLU A N 1
ATOM 706 C CA . GLU A 1 91 ? 21.736 3.581 -19.044 1.00 92.31 91 GLU A CA 1
ATOM 707 C C . GLU A 1 91 ? 22.838 4.525 -18.546 1.00 92.31 91 GLU A C 1
ATOM 709 O O . GLU A 1 91 ? 23.992 4.434 -18.974 1.00 92.31 91 GLU A O 1
ATOM 714 N N . GLY A 1 92 ? 22.515 5.381 -17.570 1.00 92.00 92 GLY A N 1
ATOM 715 C CA . GLY A 1 92 ? 23.483 6.268 -16.934 1.00 92.00 92 GLY A CA 1
ATOM 716 C C . GLY A 1 92 ? 24.668 5.503 -16.342 1.00 92.00 92 GLY A C 1
ATOM 717 O O . GLY A 1 92 ? 25.817 5.848 -16.613 1.00 92.00 92 GLY A O 1
ATOM 718 N N . TYR A 1 93 ? 24.410 4.435 -15.585 1.00 90.88 93 TYR A N 1
ATOM 719 C CA . TYR A 1 93 ? 25.458 3.592 -15.007 1.00 90.88 93 TYR A CA 1
ATOM 720 C C . TYR A 1 93 ? 26.324 2.916 -16.078 1.00 90.88 93 TYR A C 1
ATOM 722 O O . TYR A 1 93 ? 27.552 3.000 -16.019 1.00 90.88 93 TYR A O 1
ATOM 730 N N . GLU A 1 94 ? 25.699 2.279 -17.070 1.00 91.19 94 GLU A N 1
ATOM 731 C CA . GLU A 1 94 ? 26.401 1.583 -18.154 1.00 91.19 94 GLU A CA 1
ATOM 732 C C . GLU A 1 94 ? 27.289 2.548 -18.956 1.00 91.19 94 GLU A C 1
ATOM 734 O O . GLU A 1 94 ? 28.429 2.208 -19.264 1.00 91.19 94 GLU A O 1
ATOM 739 N N . SER A 1 95 ? 26.841 3.786 -19.198 1.00 87.75 95 SER A N 1
ATOM 740 C CA . SER A 1 95 ? 27.632 4.802 -19.912 1.00 87.75 95 SER A CA 1
ATOM 741 C C . SER A 1 95 ? 28.897 5.268 -19.171 1.00 87.75 95 SER A C 1
ATOM 743 O O . SER A 1 95 ? 29.861 5.693 -19.809 1.00 87.75 95 SER A O 1
ATOM 745 N N . GLN A 1 96 ? 28.898 5.208 -17.833 1.00 82.88 96 GLN A N 1
ATOM 746 C CA . GLN A 1 96 ? 29.972 5.742 -16.983 1.00 82.88 96 GLN A CA 1
ATOM 747 C C . GLN A 1 96 ? 30.960 4.672 -16.507 1.00 82.88 96 GLN A C 1
ATOM 749 O O . GLN A 1 96 ? 32.104 5.002 -16.213 1.00 82.88 96 GLN A O 1
ATOM 754 N N . VAL A 1 97 ? 30.525 3.414 -16.379 1.00 78.25 97 VAL A N 1
ATOM 755 C CA . VAL A 1 97 ? 31.326 2.341 -15.757 1.00 78.25 97 VAL A CA 1
ATOM 756 C C . VAL A 1 97 ? 31.841 1.316 -16.770 1.00 78.25 97 VAL A C 1
ATOM 758 O O . VAL A 1 97 ? 32.837 0.651 -16.501 1.00 78.25 97 VAL A O 1
ATOM 761 N N . ALA A 1 98 ? 31.202 1.183 -17.936 1.00 61.53 98 ALA A N 1
ATOM 762 C CA . ALA A 1 98 ? 31.624 0.228 -18.964 1.00 61.53 98 ALA A CA 1
ATOM 763 C C . ALA A 1 98 ? 32.674 0.778 -19.955 1.00 61.53 98 ALA A C 1
ATOM 765 O O . ALA A 1 98 ? 32.990 0.084 -20.922 1.00 61.53 98 ALA A O 1
ATOM 766 N N . ASN A 1 99 ? 33.205 1.988 -19.725 1.00 50.50 99 ASN A N 1
ATOM 767 C CA . ASN A 1 99 ? 34.227 2.641 -20.556 1.00 50.50 99 ASN A CA 1
ATOM 768 C C . ASN A 1 99 ? 35.586 2.717 -19.855 1.00 50.50 99 ASN A C 1
ATOM 770 O O . ASN A 1 99 ? 35.614 3.125 -18.673 1.00 50.50 99 ASN A O 1
#

pLDDT: mean 90.23, std 11.56, range [38.53, 98.31]

Organism: NCBI:txid72407

Secondary structure (DSSP, 8-state):
-TTPPP-----TT-SSHHHHHHHHHHHTSHHHIIIIIIIHH-PPPSS-HHHHGGGS-HHHHHHHTSSS-HHHHHHH-----HHHHHHHHHHHHHHHH--

Foldseek 3Di:
DPPAQDDDDDPPVHPCRPVSVVVVCVCLQLQNQLVVPQVPPVHDGSDQVVNNVVVDDPVSQCSSPVPPHSVNCVVPPDHDPVVVVVVVVVVVCCVPPVD

Radius of gyration: 17.99 Å; chains: 1; bounding box: 49×38×39 Å